Protein AF-0000000077400901 (afdb_homodimer)

Sequence (102 aa):
MRNIAEKQRRDKLNGFINELSALVPTVAQAPRKLDKTSILRLAASYLRFYQMRNIAEKQRRDKLNGFINELSALVPTVAQAPRKLDKTSILRLAASYLRFYQ

Secondary structure (DSSP, 8-state):
-HHHHHHHHHHHHHHHHHHHHHHSHHHHT-SSPPPHHHHHHHHHHHHHHH-/-HHHHHHHHHHHHHHHHHHHHHHSHHHHT-SSPPPHHHHHHHHHHHHHHH-

Organism: Artemia franciscana (NCBI:txid6661)

Nearest PDB structures (foldseek):
  4f3l-assembly1_B  TM=9.775E-01  e=1.053E-03  Mus musculus
  4zpk-assembly1_A  TM=9.621E-01  e=2.547E-03  Mus musculus
  8osk-assembly1_N  TM=9.503E-01  e=2.224E-03  Mus musculus
  5sy5-assembly4_A  TM=9.469E-01  e=9.916E-03  Mus musculus
  5sy5-assembly4_E  TM=9.310E-01  e=1.061E-02  Mus musculus

Radius of gyration: 13.97 Å; Cα contacts (8 Å, |Δi|>4): 74; chains: 2; bounding box: 39×42×33 Å

InterPro domains:
  IPR001067 Nuclear translocator [PR00785] (12-27)
  IPR001067 Nuclear translocator [PR00785] (32-51)
  IPR011598 Myc-type, basic helix-loop-helix (bHLH) domain [PF00010] (2-49)
  IPR011598 Myc-type, basic helix-loop-helix (bHLH) domain [PS50888] (1-50)
  IPR011598 Myc-type, basic helix-loop-helix (bHLH) domain [SM00353] (3-48)
  IPR036638 Helix-loop-helix DNA-binding domain superfamily [G3DSA:4.10.280.10] (1-51)
  IPR036638 Helix-loop-helix DNA-binding domain superfamily [SSF47459] (2-51)
  IPR050933 Circadian Clock Transcription Factors [PTHR23042] (2-50)

Structure (mmCIF, N/CA/C/O backbone):
data_AF-0000000077400901-model_v1
#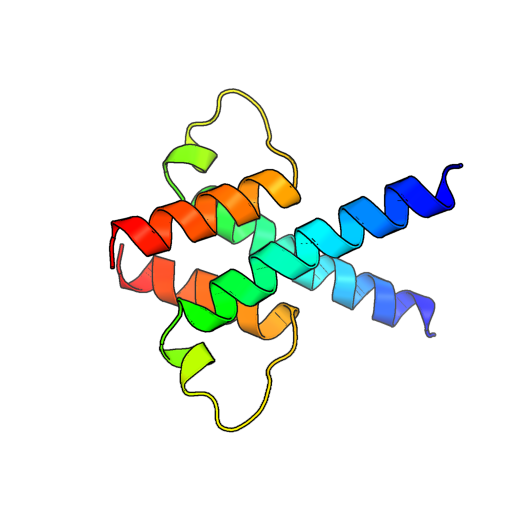
loop_
_entity.id
_entity.type
_entity.pdbx_description
1 polymer 'BHLH domain-containing protein'
#
loop_
_atom_site.group_PDB
_atom_site.id
_atom_site.type_symbol
_atom_site.label_atom_id
_atom_site.label_alt_id
_atom_site.label_comp_id
_atom_site.label_asym_id
_atom_site.label_entity_id
_atom_site.label_seq_id
_atom_site.pdbx_PDB_ins_code
_atom_site.Cartn_x
_atom_site.Cartn_y
_atom_site.Cartn_z
_atom_site.occupancy
_atom_site.B_iso_or_equiv
_atom_site.auth_seq_id
_atom_site.auth_comp_id
_atom_site.auth_asym_id
_atom_site.auth_atom_id
_atom_site.pdbx_PDB_model_num
ATOM 1 N N . MET A 1 1 ? -10.281 13.211 20.016 1 69.31 1 MET A N 1
ATOM 2 C CA . MET A 1 1 ? -10.805 11.898 19.641 1 69.31 1 MET A CA 1
ATOM 3 C C . MET A 1 1 ? -10.461 11.57 18.188 1 69.31 1 MET A C 1
ATOM 5 O O . MET A 1 1 ? -9.977 10.484 17.891 1 69.31 1 MET A O 1
ATOM 9 N N . ARG A 1 2 ? -10.391 12.445 17.266 1 89.25 2 ARG A N 1
ATOM 10 C CA . ARG A 1 2 ? -10.156 12.297 15.828 1 89.25 2 ARG A CA 1
ATOM 11 C C . ARG A 1 2 ? -8.688 12.008 15.539 1 89.25 2 ARG A C 1
ATOM 13 O O . ARG A 1 2 ? -8.367 11.195 14.672 1 89.25 2 ARG A O 1
ATOM 20 N N . ASN A 1 3 ? -7.98 12.375 16.516 1 93.94 3 ASN A N 1
ATOM 21 C CA . ASN A 1 3 ? -6.547 12.234 16.297 1 93.94 3 ASN A CA 1
ATOM 22 C C . ASN A 1 3 ? -6.078 10.805 16.531 1 93.94 3 ASN A C 1
ATOM 24 O O . ASN A 1 3 ? -5.254 10.281 15.781 1 93.94 3 ASN A O 1
ATOM 28 N N . ILE A 1 4 ? -6.723 10.22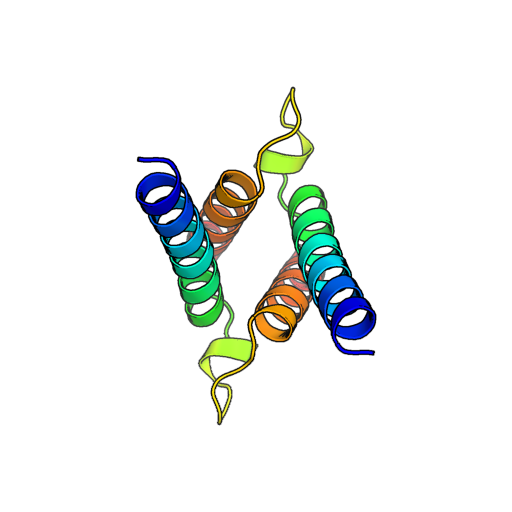7 17.484 1 94.88 4 ILE A N 1
ATOM 29 C CA . ILE A 1 4 ? -6.344 8.867 17.844 1 94.88 4 ILE A CA 1
ATOM 30 C C . ILE A 1 4 ? -6.816 7.902 16.75 1 94.88 4 ILE A C 1
ATOM 32 O O . ILE A 1 4 ? -6.086 6.984 16.375 1 94.88 4 ILE A O 1
ATOM 36 N N . ALA A 1 5 ? -7.98 8.062 16.328 1 95.38 5 ALA A N 1
ATOM 37 C CA . ALA A 1 5 ? -8.523 7.211 15.281 1 95.38 5 ALA A CA 1
ATOM 38 C C . ALA A 1 5 ? -7.688 7.305 14.008 1 95.38 5 ALA A C 1
ATOM 40 O O . ALA A 1 5 ? -7.441 6.297 13.344 1 95.38 5 ALA A O 1
ATOM 41 N N . GLU A 1 6 ? -7.234 8.438 13.672 1 95.38 6 GLU A N 1
ATOM 42 C CA . GLU A 1 6 ? -6.418 8.656 12.484 1 95.38 6 GLU A CA 1
ATOM 43 C C . GLU A 1 6 ? -5.055 7.984 12.617 1 95.38 6 GLU A C 1
ATOM 45 O O . GLU A 1 6 ? -4.543 7.41 11.656 1 95.38 6 GLU A O 1
ATOM 50 N N . LYS A 1 7 ? -4.602 8.141 13.836 1 97.06 7 LYS A N 1
ATOM 51 C CA . LYS A 1 7 ? -3.328 7.473 14.086 1 97.06 7 LYS A CA 1
ATOM 52 C C . LYS A 1 7 ? -3.459 5.965 13.914 1 97.06 7 LYS A C 1
ATOM 54 O O . LYS A 1 7 ? -2.59 5.324 13.32 1 97.06 7 LYS A O 1
ATOM 59 N N . GLN A 1 8 ? -4.5 5.422 14.406 1 96.5 8 GLN A N 1
ATOM 60 C CA . GLN A 1 8 ? -4.719 3.984 14.305 1 96.5 8 GLN A CA 1
ATOM 61 C C . GLN A 1 8 ? -4.863 3.555 12.852 1 96.5 8 GLN A C 1
ATOM 63 O O . GLN A 1 8 ? -4.348 2.506 12.453 1 96.5 8 GLN A O 1
ATOM 68 N N . ARG A 1 9 ? -5.527 4.281 12.109 1 96.06 9 ARG A N 1
ATOM 69 C CA . ARG A 1 9 ? -5.676 3.984 10.688 1 96.06 9 ARG A CA 1
ATOM 70 C C . ARG A 1 9 ? -4.324 3.992 9.977 1 96.06 9 ARG A C 1
ATOM 72 O O . ARG A 1 9 ? -4.02 3.09 9.195 1 96.06 9 ARG A O 1
ATOM 79 N N . ARG A 1 10 ? -3.559 5.016 10.328 1 96.81 10 ARG A N 1
ATOM 80 C CA . ARG A 1 10 ? -2.236 5.125 9.727 1 96.81 10 ARG A CA 1
ATOM 81 C C . ARG A 1 10 ? -1.354 3.945 10.117 1 96.81 10 ARG A C 1
ATOM 83 O O . ARG A 1 10 ? -0.604 3.424 9.289 1 96.81 10 ARG A O 1
ATOM 90 N N . ASP A 1 11 ? -1.48 3.588 11.336 1 97.94 11 ASP A N 1
ATOM 91 C CA . ASP A 1 11 ? -0.693 2.463 11.828 1 97.94 11 ASP A CA 1
ATOM 92 C C . ASP A 1 11 ? -1.091 1.163 11.133 1 97.94 11 ASP A C 1
ATOM 94 O O . ASP A 1 11 ? -0.236 0.326 10.836 1 97.94 11 ASP A O 1
ATOM 98 N N . LYS A 1 12 ? -2.34 0.992 10.922 1 97.69 12 LYS A N 1
ATOM 99 C CA . LYS A 1 12 ? -2.803 -0.201 10.219 1 97.69 12 LYS A CA 1
ATOM 100 C C . LYS A 1 12 ? -2.293 -0.224 8.781 1 97.69 12 LYS A C 1
ATOM 102 O O . LYS A 1 12 ? -1.818 -1.256 8.305 1 97.69 12 LYS A O 1
ATOM 107 N N . LEU A 1 13 ? -2.363 0.849 8.141 1 98.19 13 LEU A N 1
ATOM 108 C CA . LEU A 1 13 ? -1.854 0.967 6.777 1 98.19 13 LEU A CA 1
ATOM 109 C C . LEU A 1 13 ? -0.372 0.609 6.719 1 98.19 13 LEU A C 1
ATOM 111 O O . LEU A 1 13 ? 0.042 -0.204 5.891 1 98.19 13 LEU A O 1
ATOM 115 N N . ASN A 1 14 ? 0.286 1.129 7.668 1 98.25 14 ASN A N 1
ATOM 116 C CA . ASN A 1 14 ? 1.725 0.89 7.727 1 98.25 14 ASN A CA 1
ATOM 117 C C . ASN A 1 14 ? 2.039 -0.571 8.039 1 98.25 14 ASN A C 1
ATOM 119 O O . ASN A 1 14 ? 3.029 -1.114 7.547 1 98.25 14 ASN A O 1
ATOM 123 N N . GLY A 1 15 ? 1.244 -1.108 8.859 1 98.5 15 GLY A N 1
ATOM 124 C CA . GLY A 1 15 ? 1.412 -2.516 9.188 1 98.5 15 GLY A CA 1
ATOM 125 C C . GLY A 1 15 ? 1.351 -3.418 7.969 1 98.5 15 GLY A C 1
ATOM 126 O O . GLY A 1 15 ? 2.199 -4.297 7.797 1 98.5 15 GLY A O 1
ATOM 127 N N . PHE A 1 16 ? 0.422 -3.143 7.129 1 98.5 16 PHE A N 1
ATOM 128 C CA . PHE A 1 16 ? 0.252 -3.996 5.957 1 98.5 16 PHE A CA 1
ATOM 129 C C . PHE A 1 16 ? 1.324 -3.703 4.914 1 98.5 16 PHE A C 1
ATOM 131 O O . PHE A 1 16 ? 1.774 -4.609 4.211 1 98.5 16 PHE A O 1
ATOM 138 N N . ILE A 1 17 ? 1.81 -2.49 4.855 1 98.5 17 ILE A N 1
ATOM 139 C CA . ILE A 1 17 ? 2.91 -2.172 3.955 1 98.5 17 ILE A CA 1
ATOM 140 C C . ILE A 1 17 ? 4.18 -2.891 4.414 1 98.5 17 ILE A C 1
ATOM 142 O O . ILE A 1 17 ? 4.922 -3.432 3.594 1 98.5 17 ILE A O 1
ATOM 146 N N . ASN A 1 18 ? 4.348 -2.912 5.719 1 98.0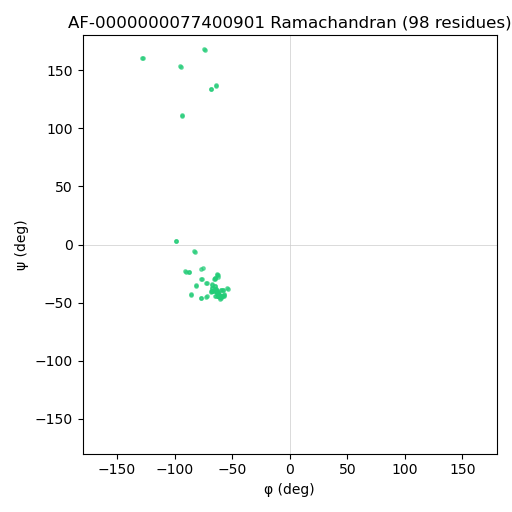6 18 ASN A N 1
ATOM 147 C CA . ASN A 1 18 ? 5.488 -3.641 6.266 1 98.06 18 ASN A CA 1
ATOM 148 C C . ASN A 1 18 ? 5.387 -5.137 5.98 1 98.06 18 ASN A C 1
ATOM 150 O O . ASN A 1 18 ? 6.395 -5.793 5.707 1 98.06 18 ASN A O 1
ATOM 154 N N . GLU A 1 19 ? 4.211 -5.598 6.07 1 97.94 19 GLU A N 1
ATOM 155 C CA . GLU A 1 19 ? 4.012 -7.008 5.75 1 97.94 19 GLU A CA 1
ATOM 156 C C . GLU A 1 19 ? 4.367 -7.297 4.293 1 97.94 19 GLU A C 1
ATOM 158 O O . GLU A 1 19 ? 5.031 -8.289 3.996 1 97.94 19 GLU A O 1
ATOM 163 N N . LEU A 1 20 ? 3.93 -6.453 3.432 1 97.88 20 LEU A N 1
ATOM 164 C CA . LEU A 1 20 ? 4.254 -6.602 2.016 1 97.88 20 LEU A CA 1
ATOM 165 C C . LEU A 1 20 ? 5.762 -6.609 1.801 1 97.88 20 LEU A C 1
ATOM 167 O O . LEU A 1 20 ? 6.273 -7.367 0.973 1 97.88 20 LEU A O 1
ATOM 171 N N . SER A 1 21 ? 6.438 -5.754 2.559 1 98.12 21 SER A N 1
ATOM 172 C CA . SER A 1 21 ? 7.887 -5.652 2.414 1 98.12 21 SER A CA 1
ATOM 173 C C . SER A 1 21 ? 8.57 -6.965 2.781 1 98.12 21 SER A C 1
ATOM 175 O O . SER A 1 21 ? 9.648 -7.273 2.26 1 98.12 21 SER A O 1
ATOM 177 N N . ALA A 1 22 ? 7.961 -7.75 3.598 1 97.38 22 ALA A N 1
ATOM 178 C CA . ALA A 1 22 ? 8.531 -9.023 4.031 1 97.38 22 ALA A CA 1
ATOM 179 C C . ALA A 1 22 ? 8.172 -10.141 3.061 1 97.38 22 ALA A C 1
ATOM 181 O O . ALA A 1 22 ? 8.906 -11.125 2.943 1 97.38 22 ALA A O 1
ATOM 182 N N . LEU A 1 23 ? 7.109 -9.945 2.357 1 96.69 23 LEU A N 1
ATOM 183 C CA . LEU A 1 23 ? 6.578 -11.016 1.514 1 96.69 23 LEU A CA 1
ATOM 184 C C . LEU A 1 23 ? 7.164 -10.938 0.107 1 96.69 23 LEU A C 1
ATOM 186 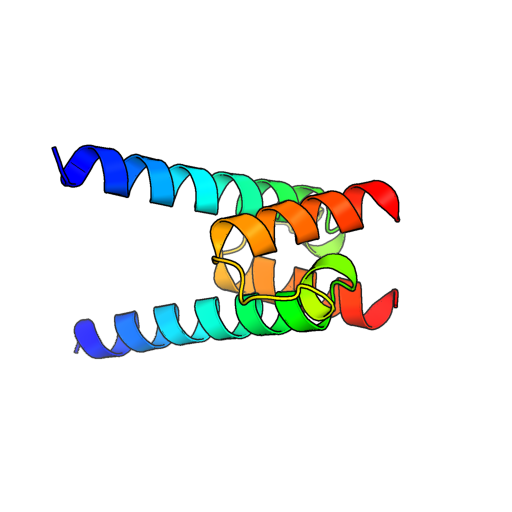O O . LEU A 1 23 ? 7.184 -11.938 -0.618 1 96.69 23 LEU A O 1
ATOM 190 N N . VAL A 1 24 ? 7.617 -9.758 -0.253 1 96.5 24 VAL A N 1
ATOM 191 C CA . VAL A 1 24 ? 8.164 -9.547 -1.591 1 96.5 24 VAL A CA 1
ATOM 192 C C . VAL A 1 24 ? 9.68 -9.734 -1.567 1 96.5 24 VAL A C 1
ATOM 194 O O . VAL A 1 24 ? 10.406 -8.906 -1.024 1 96.5 24 VAL A O 1
ATOM 197 N N . PRO A 1 25 ? 10.172 -10.758 -2.172 1 95 25 PRO A N 1
ATOM 198 C CA . PRO A 1 25 ? 11.586 -11.109 -2.08 1 95 25 PRO A CA 1
ATOM 199 C C . PRO A 1 25 ? 12.508 -9.961 -2.482 1 95 25 PRO A C 1
ATOM 201 O O . PRO A 1 25 ? 13.555 -9.75 -1.854 1 95 25 PRO A O 1
ATOM 204 N N . THR A 1 26 ? 12.148 -9.195 -3.467 1 95.12 26 THR A N 1
ATOM 205 C CA . THR A 1 26 ? 12.969 -8.094 -3.943 1 95.12 26 THR A CA 1
ATOM 206 C C . THR A 1 26 ? 13.094 -7.012 -2.871 1 95.12 26 THR A C 1
ATOM 208 O O . THR A 1 26 ? 14.125 -6.344 -2.771 1 95.12 26 THR A O 1
ATOM 211 N N . VAL A 1 27 ? 12.07 -6.965 -2.115 1 97.31 27 VAL A N 1
ATOM 212 C CA . VAL A 1 27 ? 12.07 -5.965 -1.052 1 97.31 27 VAL A CA 1
ATOM 213 C C . VAL A 1 27 ? 12.773 -6.527 0.184 1 97.31 27 VAL A C 1
ATOM 215 O O . VAL A 1 27 ? 13.594 -5.844 0.805 1 97.31 27 VAL A O 1
ATOM 218 N N . ALA A 1 28 ? 12.508 -7.742 0.508 1 96.75 28 ALA A N 1
ATOM 219 C CA . ALA A 1 28 ? 13.055 -8.398 1.695 1 96.75 28 ALA A CA 1
ATOM 220 C C . ALA A 1 28 ? 14.578 -8.484 1.62 1 96.75 28 ALA A C 1
ATOM 222 O O . ALA A 1 28 ? 15.258 -8.445 2.648 1 96.75 28 ALA A O 1
ATOM 223 N N . GLN A 1 29 ? 15.016 -8.516 0.43 1 97.06 29 GLN A N 1
ATOM 224 C CA . GLN A 1 29 ? 16.453 -8.703 0.219 1 97.06 29 GLN A CA 1
ATOM 225 C C . GLN A 1 29 ? 17.141 -7.375 -0.044 1 97.06 29 GLN A C 1
ATOM 227 O O . GLN A 1 29 ? 18.359 -7.34 -0.297 1 97.06 29 GLN A O 1
ATOM 232 N N . ALA A 1 30 ? 16.375 -6.359 0.034 1 96.19 30 ALA A N 1
ATOM 233 C CA . ALA A 1 30 ? 16.969 -5.047 -0.22 1 96.19 30 ALA A CA 1
ATOM 234 C C . ALA A 1 30 ? 18.016 -4.703 0.835 1 96.19 30 ALA A C 1
ATOM 236 O O . ALA A 1 30 ? 17.812 -4.949 2.025 1 96.19 30 ALA A O 1
ATOM 237 N N . PRO A 1 31 ? 19.109 -4.176 0.397 1 96.25 31 PRO A N 1
ATOM 238 C CA . PRO A 1 31 ? 20.188 -3.842 1.334 1 96.25 31 PRO A CA 1
ATOM 239 C C . PRO A 1 31 ? 19.781 -2.748 2.322 1 96.25 31 PRO A C 1
ATOM 241 O O . PRO A 1 31 ? 20.297 -2.719 3.449 1 96.25 31 PRO A O 1
ATOM 244 N N . ARG A 1 32 ? 18.938 -1.934 1.912 1 97.19 32 ARG A N 1
ATOM 245 C CA . ARG A 1 32 ? 18.422 -0.865 2.762 1 97.19 32 ARG A CA 1
ATOM 246 C C . ARG A 1 32 ? 16.891 -0.873 2.783 1 97.19 32 ARG A C 1
ATOM 248 O O . ARG A 1 32 ? 16.266 -1.386 1.86 1 97.19 32 ARG A O 1
ATOM 255 N N . LYS A 1 33 ? 16.484 -0.193 3.861 1 96 33 LYS A N 1
ATOM 256 C CA . LYS A 1 33 ? 15.031 -0.089 3.963 1 96 33 LYS A CA 1
ATOM 257 C C . LYS A 1 33 ? 14.469 0.809 2.863 1 96 33 LYS A C 1
ATOM 259 O O . LYS A 1 33 ? 14.953 1.922 2.654 1 96 33 LYS A O 1
ATOM 264 N N . LEU A 1 34 ? 13.383 0.311 2.213 1 97.31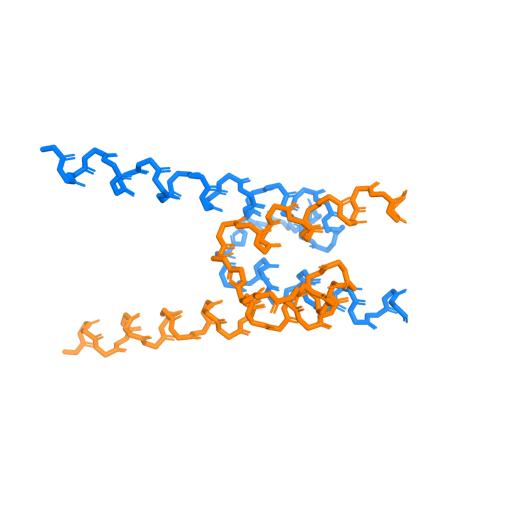 34 LEU A N 1
ATOM 265 C CA . LEU A 1 34 ? 12.758 1.069 1.139 1 97.31 34 LEU A CA 1
ATOM 266 C C . LEU A 1 34 ? 11.586 1.896 1.67 1 97.31 34 LEU A C 1
ATOM 268 O O . LEU A 1 34 ? 10.992 1.547 2.689 1 97.31 34 LEU A O 1
ATOM 272 N N . ASP A 1 35 ? 11.375 2.945 0.941 1 97.56 35 ASP A N 1
ATOM 273 C CA . ASP A 1 35 ? 10.219 3.748 1.323 1 9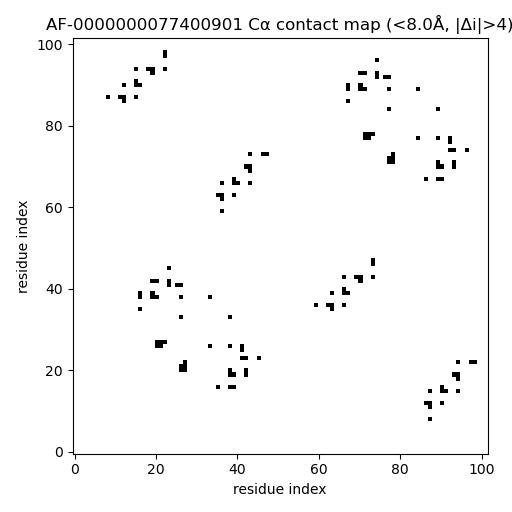7.56 35 ASP A CA 1
ATOM 274 C C . ASP A 1 35 ? 8.914 3.062 0.915 1 97.56 35 ASP A C 1
ATOM 276 O O . ASP A 1 35 ? 8.922 2.125 0.114 1 97.56 35 ASP A O 1
ATOM 280 N N . LYS A 1 36 ? 7.867 3.664 1.49 1 97.81 36 LYS A N 1
ATOM 281 C CA . LYS A 1 36 ? 6.555 3.049 1.312 1 97.81 36 LYS A CA 1
ATOM 282 C C . LYS A 1 36 ? 6.188 2.957 -0.167 1 97.81 36 LYS A C 1
ATOM 284 O O . LYS A 1 36 ? 5.648 1.942 -0.616 1 97.81 36 LYS A O 1
ATOM 289 N N . THR A 1 37 ? 6.434 4.016 -0.895 1 98.25 37 THR A N 1
ATOM 290 C CA . THR A 1 37 ? 6.086 4.043 -2.311 1 98.25 37 THR A CA 1
ATOM 291 C C . THR A 1 37 ? 6.844 2.963 -3.076 1 98.25 37 THR A C 1
ATOM 293 O O . THR A 1 37 ? 6.27 2.279 -3.928 1 98.25 37 THR A O 1
ATOM 296 N N . SER A 1 38 ? 8.086 2.762 -2.83 1 98.19 38 SER A N 1
ATOM 297 C CA . SER A 1 38 ? 8.906 1.755 -3.494 1 98.19 38 SER A CA 1
ATOM 298 C C . SER A 1 38 ? 8.422 0.345 -3.17 1 98.19 38 SER A C 1
ATOM 300 O O . SER A 1 38 ? 8.383 -0.521 -4.047 1 98.19 38 SER A O 1
ATOM 302 N N . ILE A 1 39 ? 8.039 0.11 -1.943 1 98.56 39 ILE A N 1
ATOM 303 C CA . ILE A 1 39 ? 7.52 -1.193 -1.54 1 98.56 39 ILE A CA 1
ATOM 304 C C . ILE A 1 39 ? 6.262 -1.52 -2.34 1 98.56 39 ILE A C 1
ATOM 306 O O . ILE A 1 39 ? 6.133 -2.615 -2.891 1 98.56 39 ILE A O 1
ATOM 310 N N . LEU A 1 40 ? 5.465 -0.53 -2.422 1 98.5 40 LEU A N 1
ATOM 311 C CA . LEU A 1 40 ? 4.203 -0.728 -3.131 1 98.5 40 LEU A CA 1
ATOM 312 C C . LEU A 1 40 ? 4.445 -0.935 -4.621 1 98.5 40 LEU A C 1
ATOM 314 O O . LEU A 1 40 ? 3.801 -1.777 -5.25 1 98.5 40 LEU A O 1
ATOM 318 N N . ARG A 1 41 ? 5.383 -0.16 -5.156 1 98.25 41 ARG A N 1
ATOM 319 C CA . ARG A 1 41 ? 5.75 -0.312 -6.562 1 98.25 41 ARG A CA 1
ATOM 320 C C . ARG A 1 41 ? 6.277 -1.716 -6.84 1 98.25 41 ARG A C 1
ATOM 322 O O . ARG A 1 41 ? 5.852 -2.363 -7.801 1 98.25 41 ARG A O 1
ATOM 329 N N . LEU A 1 42 ? 7.164 -2.188 -6.008 1 98 42 LEU A N 1
ATOM 330 C CA . LEU A 1 42 ? 7.789 -3.486 -6.227 1 98 42 LEU A CA 1
ATOM 331 C C . LEU A 1 42 ? 6.801 -4.617 -5.961 1 98 42 LEU A C 1
ATOM 333 O O . LEU A 1 42 ? 6.828 -5.645 -6.645 1 98 42 LEU A O 1
ATOM 337 N N . ALA A 1 43 ? 5.898 -4.383 -4.996 1 97.88 43 ALA A N 1
ATOM 338 C CA . ALA A 1 43 ? 4.844 -5.367 -4.754 1 97.88 43 ALA A CA 1
ATOM 339 C C . ALA A 1 43 ? 3.947 -5.52 -5.98 1 97.88 43 ALA A C 1
ATOM 341 O O . ALA A 1 43 ? 3.629 -6.641 -6.387 1 97.88 43 ALA A O 1
ATOM 342 N N . ALA A 1 44 ? 3.576 -4.391 -6.559 1 97.69 44 ALA A N 1
ATOM 343 C CA . ALA A 1 44 ? 2.754 -4.418 -7.766 1 97.69 44 ALA A CA 1
ATOM 344 C C . ALA A 1 44 ? 3.49 -5.102 -8.914 1 97.69 44 ALA A C 1
ATOM 346 O O . ALA A 1 44 ? 2.908 -5.918 -9.633 1 97.69 44 ALA A O 1
ATOM 347 N N . SER A 1 45 ? 4.754 -4.781 -9.039 1 96.81 45 SER A N 1
ATOM 348 C CA . SER A 1 45 ? 5.566 -5.398 -10.086 1 96.81 45 SER A CA 1
ATOM 349 C C . SER A 1 45 ? 5.668 -6.906 -9.891 1 96.81 45 SER A C 1
ATOM 351 O O . SER A 1 45 ? 5.574 -7.672 -10.852 1 96.81 45 SER A O 1
ATOM 353 N N . TYR A 1 46 ? 5.848 -7.344 -8.703 1 95.44 46 TYR A N 1
ATOM 354 C CA . TYR A 1 46 ? 5.934 -8.758 -8.359 1 95.44 46 TYR A CA 1
ATOM 355 C C . TYR A 1 46 ? 4.652 -9.492 -8.742 1 95.44 46 TYR A C 1
ATOM 357 O O . TYR A 1 46 ? 4.703 -10.562 -9.359 1 95.44 46 TYR A O 1
ATOM 365 N N . LEU A 1 47 ? 3.559 -8.891 -8.414 1 94.06 47 LEU A N 1
ATOM 366 C CA . LEU A 1 47 ? 2.264 -9.5 -8.688 1 94.06 47 LEU A CA 1
ATOM 367 C C . LEU A 1 47 ? 1.996 -9.578 -10.188 1 94.06 47 LEU A C 1
ATOM 369 O O . LEU A 1 47 ? 1.371 -10.523 -10.664 1 94.06 47 LEU A O 1
ATOM 373 N N . ARG A 1 48 ? 2.508 -8.516 -10.938 1 92.62 48 ARG A N 1
ATOM 374 C CA . ARG A 1 48 ? 2.35 -8.523 -12.383 1 92.62 48 ARG A CA 1
ATOM 375 C C . ARG A 1 48 ? 3.121 -9.68 -13.016 1 92.62 48 ARG A C 1
ATOM 377 O O . ARG A 1 48 ? 2.66 -10.289 -13.984 1 92.62 48 ARG A O 1
ATOM 384 N N . PHE A 1 49 ? 4.23 -9.93 -12.406 1 89.31 49 PHE A N 1
ATOM 385 C CA . PHE A 1 49 ? 5.113 -10.945 -12.969 1 89.31 49 PHE A CA 1
ATOM 386 C C . PHE A 1 49 ? 4.602 -12.344 -12.656 1 89.31 49 PHE A C 1
ATOM 388 O O . PHE A 1 49 ? 4.676 -13.25 -13.492 1 89.31 49 PHE A O 1
ATOM 395 N N . TYR A 1 50 ? 4.238 -12.562 -11.469 1 81 50 TYR A N 1
ATOM 396 C CA . TYR A 1 50 ? 3.828 -13.898 -11.047 1 81 50 TYR A CA 1
ATOM 397 C C . TYR A 1 50 ? 2.375 -14.164 -11.422 1 81 50 TYR A C 1
ATOM 399 O O . TYR A 1 50 ? 1.917 -15.312 -11.383 1 81 50 TYR A O 1
ATOM 407 N N . GLN A 1 51 ? 1.666 -13.281 -11.898 1 71.19 51 GLN A N 1
ATOM 408 C CA . GLN A 1 51 ? 0.361 -13.609 -12.461 1 71.19 51 GLN A CA 1
ATOM 409 C C . GLN A 1 51 ? 0.494 -14.156 -13.883 1 71.19 51 GLN A C 1
ATOM 411 O O . GLN A 1 51 ? 1.474 -13.875 -14.57 1 71.19 51 GLN A O 1
ATOM 416 N N . MET B 1 1 ? 5.566 25.328 -1.486 1 69.31 1 MET B N 1
ATOM 417 C CA . MET B 1 1 ? 6.391 24.344 -2.176 1 69.31 1 MET B CA 1
ATOM 418 C C . MET B 1 1 ? 6.266 22.969 -1.519 1 69.31 1 MET B C 1
ATOM 420 O O . MET B 1 1 ? 6.043 21.969 -2.199 1 69.31 1 MET B O 1
ATOM 424 N N . ARG B 1 2 ? 6.078 22.797 -0.259 1 89.44 2 ARG B N 1
ATOM 425 C CA . ARG B 1 2 ? 6.016 21.562 0.527 1 89.44 2 ARG B CA 1
ATOM 426 C C . ARG B 1 2 ? 4.676 20.859 0.344 1 89.44 2 ARG B C 1
ATOM 428 O O . ARG B 1 2 ? 4.617 19.641 0.25 1 89.44 2 ARG B O 1
ATOM 435 N N . ASN B 1 3 ? 3.83 21.688 -0.072 1 94 3 ASN B N 1
ATOM 436 C CA . ASN B 1 3 ? 2.484 21.141 -0.175 1 94 3 ASN B CA 1
ATOM 437 C C . ASN B 1 3 ? 2.299 20.344 -1.467 1 94 3 ASN B C 1
ATOM 439 O O . ASN B 1 3 ? 1.673 19.297 -1.465 1 94 3 ASN B O 1
ATOM 443 N N . ILE B 1 4 ? 2.943 20.859 -2.455 1 94.94 4 ILE B N 1
ATOM 444 C CA . ILE B 1 4 ? 2.828 20.203 -3.758 1 94.94 4 ILE B CA 1
ATOM 445 C C . ILE B 1 4 ? 3.59 18.891 -3.748 1 94.94 4 ILE B C 1
ATOM 447 O O . ILE B 1 4 ? 3.105 17.875 -4.27 1 94.94 4 ILE B O 1
ATOM 451 N N . ALA B 1 5 ? 4.727 18.906 -3.232 1 95.44 5 ALA B N 1
ATOM 452 C CA . ALA B 1 5 ? 5.539 17.703 -3.146 1 95.44 5 ALA B CA 1
ATOM 453 C C . ALA B 1 5 ? 4.824 16.609 -2.342 1 95.44 5 ALA B C 1
ATOM 455 O O . ALA B 1 5 ? 4.863 15.438 -2.705 1 95.44 5 ALA B O 1
ATOM 456 N N . GLU B 1 6 ? 4.172 16.969 -1.309 1 95.5 6 GLU B N 1
ATOM 457 C CA . GLU B 1 6 ? 3.445 16.031 -0.46 1 95.5 6 GLU B CA 1
ATOM 458 C C . GLU B 1 6 ? 2.244 15.438 -1.193 1 95.5 6 GLU B C 1
ATOM 460 O O . GLU B 1 6 ? 1.956 14.242 -1.062 1 95.5 6 GLU B O 1
ATOM 465 N N . LYS B 1 7 ? 1.649 16.359 -1.9 1 97.06 7 LYS B N 1
ATOM 466 C CA . LYS B 1 7 ? 0.527 15.875 -2.699 1 97.06 7 LYS B CA 1
ATOM 467 C C . LYS B 1 7 ? 0.987 14.836 -3.721 1 97.06 7 LYS B C 1
ATOM 469 O O . LYS B 1 7 ? 0.333 13.812 -3.908 1 97.06 7 LYS B O 1
ATOM 474 N N . GLN B 1 8 ? 2.076 15.102 -4.348 1 96.56 8 GLN B N 1
ATOM 475 C CA . GLN B 1 8 ? 2.6 14.188 -5.355 1 96.56 8 GLN B CA 1
ATOM 476 C C . GLN B 1 8 ? 2.971 12.844 -4.734 1 96.56 8 GLN B C 1
ATOM 478 O O . GLN B 1 8 ? 2.727 11.789 -5.328 1 96.56 8 GLN B O 1
ATOM 483 N N . ARG B 1 9 ? 3.535 12.859 -3.639 1 96.25 9 ARG B N 1
ATOM 484 C CA . ARG B 1 9 ? 3.879 11.625 -2.938 1 96.25 9 ARG B CA 1
ATOM 485 C C . ARG B 1 9 ? 2.629 10.812 -2.615 1 96.25 9 ARG B C 1
ATOM 487 O O . ARG B 1 9 ? 2.598 9.602 -2.832 1 96.25 9 ARG B O 1
ATOM 494 N N . ARG B 1 10 ? 1.647 11.562 -2.127 1 96.75 10 ARG B N 1
ATOM 495 C CA . ARG B 1 10 ? 0.396 10.898 -1.785 1 96.75 10 ARG B CA 1
ATOM 496 C C . ARG B 1 10 ? -0.255 10.289 -3.021 1 96.75 10 ARG B C 1
ATOM 498 O O . ARG B 1 10 ? -0.799 9.18 -2.961 1 96.75 10 ARG B O 1
ATOM 505 N N . ASP B 1 11 ? -0.187 11.008 -4.07 1 98 11 ASP B N 1
ATOM 506 C CA . ASP B 1 11 ? -0.77 10.531 -5.32 1 98 11 ASP B CA 1
ATOM 507 C C . ASP B 1 11 ? -0.045 9.289 -5.824 1 98 11 ASP B C 1
ATOM 509 O O . ASP B 1 11 ? -0.673 8.367 -6.352 1 98 11 ASP B O 1
ATOM 513 N N . LYS B 1 12 ? 1.225 9.273 -5.684 1 97.75 12 LYS B N 1
ATOM 514 C CA . LYS B 1 12 ? 1.993 8.102 -6.094 1 97.75 12 LYS B CA 1
ATOM 515 C C . LYS B 1 12 ? 1.646 6.883 -5.238 1 97.75 12 LYS B C 1
ATOM 517 O O . LYS B 1 12 ? 1.444 5.785 -5.762 1 97.75 12 LYS B O 1
ATOM 522 N N . LEU B 1 13 ? 1.565 7.078 -3.998 1 98.19 13 LEU B N 1
ATOM 523 C CA . LEU B 1 13 ? 1.179 6.008 -3.086 1 98.19 13 LEU B CA 1
ATOM 524 C C . LEU B 1 13 ? -0.183 5.434 -3.465 1 98.19 13 LEU B C 1
ATOM 526 O O . LEU B 1 13 ? -0.336 4.219 -3.592 1 98.19 13 LEU B O 1
ATOM 530 N N . ASN B 1 14 ? -1.022 6.34 -3.74 1 98.25 14 ASN B N 1
ATOM 531 C CA . ASN B 1 14 ? -2.379 5.941 -4.098 1 98.25 14 ASN B CA 1
ATOM 532 C C . ASN B 1 14 ? -2.414 5.211 -5.441 1 98.25 14 ASN B C 1
ATOM 534 O O . ASN B 1 14 ? -3.217 4.301 -5.637 1 98.25 14 ASN B O 1
ATOM 538 N N . GLY B 1 15 ? -1.609 5.672 -6.309 1 98.5 15 GLY B N 1
ATOM 539 C CA . GLY B 1 15 ? -1.513 5.016 -7.602 1 98.5 15 GLY B CA 1
ATOM 540 C C . GLY B 1 15 ? -1.147 3.547 -7.504 1 98.5 15 GLY B C 1
ATOM 541 O O . GLY B 1 15 ? -1.773 2.701 -8.141 1 98.5 15 GLY B O 1
ATOM 542 N N . PHE B 1 16 ? -0.224 3.27 -6.664 1 98.5 16 PHE B N 1
ATOM 543 C CA . PHE B 1 16 ? 0.235 1.891 -6.547 1 98.5 16 PHE B CA 1
ATOM 544 C C . PHE B 1 16 ? -0.766 1.053 -5.758 1 98.5 16 PHE B C 1
ATOM 546 O O . PHE B 1 16 ? -0.947 -0.134 -6.039 1 98.5 16 PHE B O 1
ATOM 553 N N . ILE B 1 17 ? -1.488 1.656 -4.844 1 98.5 17 ILE B N 1
ATOM 554 C CA . ILE B 1 17 ? -2.537 0.935 -4.129 1 98.5 17 ILE B CA 1
ATOM 555 C C . ILE B 1 17 ? -3.668 0.582 -5.094 1 98.5 17 ILE B C 1
ATOM 557 O O . ILE B 1 17 ? -4.203 -0.529 -5.055 1 98.5 17 ILE B O 1
ATOM 561 N N . ASN B 1 18 ? -3.955 1.522 -5.961 1 98 18 ASN B N 1
ATOM 562 C CA . ASN B 1 18 ? -4.969 1.254 -6.977 1 98 18 ASN B CA 1
ATOM 563 C C . AS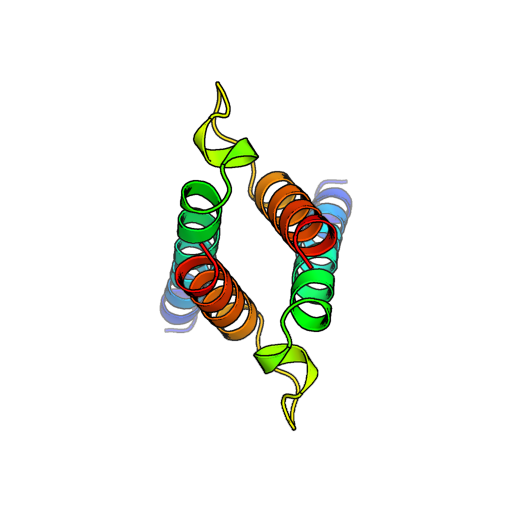N B 1 18 ? -4.531 0.138 -7.922 1 98 18 ASN B C 1
ATOM 565 O O . ASN B 1 18 ? -5.352 -0.68 -8.344 1 98 18 ASN B O 1
ATOM 569 N N . GLU B 1 19 ? -3.305 0.167 -8.219 1 97.94 19 GLU B N 1
ATOM 570 C CA . GLU B 1 19 ? -2.789 -0.902 -9.062 1 97.94 19 GLU B CA 1
ATOM 571 C C . GLU B 1 19 ? -2.926 -2.262 -8.383 1 97.94 19 GLU B C 1
ATOM 573 O O . GLU B 1 19 ? -3.34 -3.236 -9.016 1 97.94 19 GLU B O 1
ATOM 578 N N . LEU B 1 20 ? -2.598 -2.305 -7.156 1 97.81 20 LEU B N 1
ATOM 579 C CA . LEU B 1 20 ? -2.74 -3.541 -6.395 1 97.81 20 LEU B CA 1
ATOM 580 C C . LEU B 1 20 ? -4.184 -4.023 -6.406 1 97.81 20 LEU B C 1
ATOM 582 O O . LEU B 1 20 ? -4.441 -5.227 -6.504 1 97.81 20 LEU B O 1
ATOM 586 N N . SER B 1 21 ? -5.09 -3.066 -6.309 1 98.12 21 SER B N 1
ATOM 587 C CA . SER B 1 21 ? -6.504 -3.416 -6.281 1 98.12 21 SER B CA 1
ATOM 588 C C . SER B 1 21 ? -6.938 -4.086 -7.578 1 98.12 21 SER B C 1
ATOM 590 O O . SER B 1 21 ? -7.863 -4.898 -7.586 1 98.12 21 SER B O 1
ATOM 592 N N . ALA B 1 22 ? -6.266 -3.818 -8.648 1 97.38 22 ALA B N 1
ATOM 593 C CA . ALA B 1 22 ? -6.602 -4.387 -9.945 1 97.38 22 ALA B CA 1
ATOM 594 C C . ALA B 1 22 ? -5.926 -5.742 -10.148 1 97.38 22 ALA B C 1
ATOM 596 O O . ALA B 1 22 ? -6.422 -6.586 -10.891 1 97.38 22 ALA B O 1
ATOM 597 N N . LEU B 1 23 ? -4.859 -5.934 -9.445 1 96.62 23 LEU B N 1
ATOM 598 C CA . LEU B 1 23 ? -4.039 -7.121 -9.664 1 96.62 23 LEU B CA 1
ATOM 599 C C . LEU B 1 23 ? -4.492 -8.266 -8.766 1 96.62 23 LEU B C 1
ATOM 601 O O . LEU B 1 23 ? -4.234 -9.438 -9.062 1 96.62 23 LEU B O 1
ATOM 605 N N . VAL B 1 24 ? -5.133 -7.91 -7.676 1 96.5 24 VAL B N 1
ATOM 606 C CA . VAL B 1 24 ? -5.574 -8.914 -6.715 1 96.5 24 VAL B CA 1
ATOM 607 C C . VAL B 1 24 ? -7.012 -9.328 -7.02 1 96.5 24 VAL B C 1
ATOM 609 O O . VAL B 1 24 ? -7.945 -8.555 -6.797 1 96.5 24 VAL B O 1
ATOM 612 N N . PRO B 1 25 ? -7.207 -10.508 -7.465 1 94.94 25 PRO B N 1
ATOM 613 C CA . PRO B 1 25 ? -8.523 -10.953 -7.926 1 94.94 25 PRO B CA 1
ATOM 614 C C . PRO B 1 25 ? -9.617 -10.742 -6.879 1 94.94 25 PRO B C 1
ATOM 616 O O . PRO B 1 25 ? -10.734 -10.352 -7.219 1 94.94 25 PRO B O 1
ATOM 619 N N . THR B 1 26 ? -9.336 -10.953 -5.629 1 95.12 26 THR B N 1
ATOM 620 C CA . THR B 1 26 ? -10.312 -10.812 -4.559 1 95.12 26 THR B CA 1
ATOM 621 C C . THR B 1 26 ? -10.758 -9.359 -4.43 1 95.12 26 THR B C 1
ATOM 623 O O . THR B 1 26 ? -11.914 -9.086 -4.078 1 95.12 26 THR B O 1
ATOM 626 N N . VAL B 1 27 ? -9.844 -8.555 -4.773 1 97.25 27 VAL B N 1
ATOM 627 C CA . VAL B 1 27 ? -10.156 -7.133 -4.691 1 97.25 27 VAL B CA 1
ATOM 628 C C . VAL B 1 27 ? -10.852 -6.684 -5.973 1 97.25 27 VAL B C 1
ATOM 630 O O . VAL B 1 27 ? -11.852 -5.965 -5.926 1 97.25 27 VAL B O 1
ATOM 633 N N . ALA B 1 28 ? -10.375 -7.117 -7.094 1 96.69 28 ALA B N 1
ATOM 634 C CA . ALA B 1 28 ? -10.898 -6.727 -8.398 1 96.69 28 ALA B CA 1
ATOM 635 C C . ALA B 1 28 ? -12.352 -7.164 -8.562 1 96.69 28 ALA B C 1
ATOM 637 O O . ALA B 1 28 ? -13.125 -6.504 -9.258 1 96.69 28 ALA B O 1
ATOM 638 N N . GLN B 1 29 ? -12.641 -8.172 -7.859 1 97.06 29 GLN B N 1
ATOM 639 C CA . GLN B 1 29 ? -13.969 -8.75 -8 1 97.06 29 GLN B CA 1
ATOM 640 C C . GLN B 1 29 ? -14.898 -8.281 -6.887 1 97.06 29 GLN B C 1
ATOM 642 O O . GLN B 1 29 ? -16.047 -8.711 -6.809 1 97.06 29 GLN B O 1
ATOM 647 N N . ALA B 1 30 ? -14.367 -7.43 -6.086 1 96.31 30 ALA B N 1
ATOM 648 C CA . ALA B 1 30 ? -15.188 -6.941 -4.98 1 96.31 30 ALA B CA 1
ATOM 649 C C . ALA B 1 30 ? -16.391 -6.152 -5.492 1 96.31 30 ALA B C 1
ATOM 651 O O . ALA B 1 30 ? -16.266 -5.359 -6.426 1 96.31 30 ALA B O 1
ATOM 652 N N . PRO B 1 31 ? -17.531 -6.379 -4.914 1 96.31 31 PRO B N 1
ATOM 653 C CA . PRO B 1 31 ? -18.75 -5.699 -5.363 1 96.31 31 PRO B CA 1
ATOM 654 C C . PRO B 1 31 ? -18.688 -4.188 -5.137 1 96.31 31 PRO B C 1
ATOM 656 O O . PRO B 1 31 ? -19.312 -3.428 -5.879 1 96.31 31 PRO B O 1
ATOM 659 N N . ARG B 1 32 ? -17.984 -3.828 -4.172 1 97.12 32 ARG B N 1
ATOM 660 C CA . ARG B 1 32 ? -17.797 -2.414 -3.865 1 97.12 32 ARG B CA 1
ATOM 661 C C . ARG B 1 32 ? -16.312 -2.08 -3.738 1 97.12 32 ARG B C 1
ATOM 663 O O . ARG B 1 32 ? -15.492 -2.963 -3.479 1 97.12 32 ARG B O 1
ATOM 670 N N . LYS B 1 33 ? -16.156 -0.771 -3.881 1 95.94 33 LYS B N 1
ATOM 671 C CA . LYS B 1 33 ? -14.766 -0.325 -3.729 1 95.94 33 LYS B CA 1
ATOM 672 C C . LYS B 1 33 ? -14.297 -0.493 -2.289 1 95.94 33 LYS B C 1
ATOM 674 O O . LYS B 1 33 ? -14.977 -0.076 -1.351 1 95.94 33 LYS B O 1
ATOM 679 N N . LEU B 1 34 ? -13.078 -1.054 -2.137 1 97.31 34 LEU B N 1
ATOM 680 C CA . LEU B 1 34 ? -12.508 -1.278 -0.811 1 97.31 34 LEU B CA 1
ATOM 681 C C . LEU B 1 34 ? -11.602 -0.125 -0.406 1 97.31 34 LEU B C 1
ATOM 683 O O . LEU B 1 34 ? -11.039 0.56 -1.265 1 97.31 34 LEU B O 1
ATOM 687 N N . ASP B 1 35 ? -11.547 0.012 0.883 1 97.44 35 ASP B N 1
ATOM 688 C CA . ASP B 1 35 ? -10.625 1.035 1.367 1 97.44 35 ASP B CA 1
ATOM 689 C C . ASP B 1 35 ? -9.172 0.577 1.229 1 97.44 35 ASP B C 1
ATOM 691 O O . ASP B 1 35 ? -8.906 -0.61 1.026 1 97.44 35 ASP B O 1
ATOM 695 N N . LYS B 1 36 ? -8.344 1.602 1.41 1 97.81 36 LYS B N 1
ATOM 696 C CA . LYS B 1 36 ? -6.918 1.365 1.18 1 97.81 36 LYS B CA 1
ATOM 697 C C . LYS B 1 36 ? -6.391 0.26 2.09 1 97.81 36 LYS B C 1
ATOM 699 O O . LYS B 1 36 ? -5.613 -0.591 1.653 1 97.81 36 LYS B O 1
ATOM 704 N N . THR B 1 37 ? -6.773 0.304 3.342 1 98.25 37 THR B N 1
ATOM 705 C CA . THR B 1 37 ? -6.301 -0.685 4.305 1 98.25 37 THR B CA 1
ATOM 706 C C . THR B 1 37 ? -6.742 -2.088 3.896 1 98.25 37 THR B C 1
ATOM 708 O O . THR B 1 37 ? -5.961 -3.039 3.98 1 98.25 37 THR B O 1
ATOM 711 N N . SER B 1 38 ? -7.93 -2.293 3.469 1 98.19 38 SER B N 1
ATOM 712 C CA . SER B 1 38 ? -8.453 -3.59 3.047 1 98.19 38 SER B CA 1
ATOM 713 C C . SER B 1 38 ? -7.719 -4.105 1.812 1 98.19 38 SER B C 1
ATOM 715 O O . SER B 1 38 ? -7.418 -5.297 1.717 1 98.19 38 SER B O 1
ATOM 717 N N . ILE B 1 39 ? -7.418 -3.23 0.881 1 98.56 39 ILE B N 1
ATOM 718 C CA . ILE B 1 39 ? -6.684 -3.613 -0.32 1 98.56 39 ILE B CA 1
ATOM 719 C C . ILE B 1 39 ? -5.312 -4.164 0.066 1 98.56 39 ILE B C 1
ATOM 721 O O . ILE B 1 39 ? -4.91 -5.23 -0.404 1 98.56 39 ILE B O 1
ATOM 725 N N . LEU B 1 40 ? -4.738 -3.457 0.954 1 98.5 40 LEU B N 1
ATOM 726 C CA . LEU B 1 40 ? -3.402 -3.859 1.381 1 98.5 40 LEU B CA 1
ATOM 727 C C . LEU B 1 40 ? -3.451 -5.172 2.154 1 98.5 40 LEU B C 1
ATOM 729 O O . LEU B 1 40 ? -2.588 -6.035 1.978 1 98.5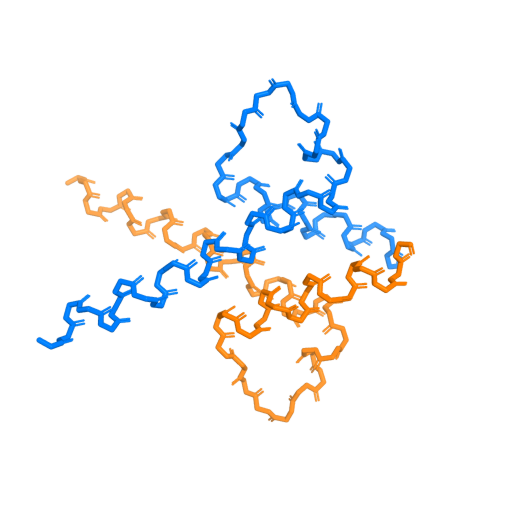 40 LEU B O 1
ATOM 733 N N . ARG B 1 41 ? -4.469 -5.293 2.998 1 98.25 41 ARG B N 1
ATOM 734 C CA . ARG B 1 41 ? -4.66 -6.531 3.746 1 98.25 41 ARG B CA 1
ATOM 735 C C . ARG B 1 41 ? -4.852 -7.715 2.807 1 98.25 41 ARG B C 1
ATOM 737 O O . ARG B 1 41 ? -4.215 -8.758 2.971 1 98.25 41 ARG B O 1
ATOM 744 N N . LEU B 1 42 ? -5.68 -7.543 1.818 1 98 42 LEU B N 1
ATOM 745 C CA . LEU B 1 42 ? -5.996 -8.641 0.908 1 98 42 LEU B CA 1
ATOM 746 C C . LEU B 1 42 ? -4.824 -8.93 -0.023 1 98 42 LEU B C 1
ATOM 748 O O . LEU B 1 42 ? -4.574 -10.086 -0.37 1 98 42 LEU B O 1
ATOM 752 N N . ALA B 1 43 ? -4.098 -7.867 -0.377 1 97.81 43 ALA B N 1
ATOM 753 C CA . ALA B 1 43 ? -2.893 -8.07 -1.176 1 97.81 43 ALA B CA 1
ATOM 754 C C . ALA B 1 43 ? -1.868 -8.914 -0.42 1 97.81 43 ALA B C 1
ATOM 756 O O . ALA B 1 43 ? -1.284 -9.844 -0.981 1 97.81 43 ALA B O 1
ATOM 757 N N . ALA B 1 44 ? -1.691 -8.586 0.854 1 97.69 44 ALA B N 1
ATOM 758 C CA . ALA B 1 44 ? -0.769 -9.352 1.686 1 97.69 44 ALA B CA 1
ATOM 759 C C . ALA B 1 44 ? -1.231 -10.797 1.828 1 97.69 44 ALA B C 1
ATOM 761 O O . ALA B 1 44 ? -0.427 -11.727 1.73 1 97.69 44 ALA B O 1
ATOM 762 N N . SER B 1 45 ? -2.516 -10.953 2.023 1 96.81 45 SER B N 1
ATOM 763 C CA . SER B 1 45 ? -3.078 -12.297 2.143 1 96.81 45 SER B CA 1
ATOM 764 C C . SER B 1 45 ? -2.881 -13.094 0.859 1 96.81 45 SER B C 1
ATOM 766 O O . SER B 1 45 ? -2.535 -14.273 0.903 1 96.81 45 SER B O 1
ATOM 768 N N . TYR B 1 46 ? -3.072 -12.492 -0.256 1 95.44 46 TYR B N 1
ATOM 769 C CA . TYR B 1 46 ? -2.895 -13.125 -1.56 1 95.44 46 TYR B CA 1
ATOM 770 C C . TYR B 1 46 ? -1.46 -13.602 -1.743 1 95.44 46 TYR B C 1
ATOM 772 O O . TYR B 1 46 ? -1.228 -14.734 -2.17 1 95.44 46 TYR B O 1
ATOM 780 N N . LEU B 1 47 ? -0.554 -12.766 -1.386 1 94.06 47 LEU B N 1
ATOM 781 C CA . LEU B 1 47 ? 0.861 -13.078 -1.55 1 94.06 47 LEU B CA 1
ATOM 782 C C . LEU B 1 47 ? 1.276 -14.211 -0.619 1 94.06 47 LEU B C 1
ATOM 784 O O . LEU B 1 47 ? 2.127 -15.031 -0.974 1 94.06 47 LEU B O 1
ATOM 788 N N . ARG B 1 48 ? 0.621 -14.234 0.617 1 92.62 48 ARG B N 1
ATOM 789 C CA . ARG B 1 48 ? 0.915 -15.312 1.554 1 92.62 48 ARG B CA 1
ATOM 790 C C . ARG B 1 48 ? 0.46 -16.656 0.999 1 92.62 48 ARG B C 1
ATOM 792 O O . ARG B 1 48 ? 1.126 -17.672 1.199 1 92.62 48 ARG B O 1
ATOM 799 N N . PHE B 1 49 ? -0.62 -16.578 0.322 1 89.31 49 PHE B N 1
ATOM 800 C CA . PHE B 1 49 ? -1.22 -17.812 -0.177 1 89.31 49 PHE B CA 1
ATOM 801 C C . PHE B 1 49 ? -0.469 -18.312 -1.4 1 89.31 49 PHE B C 1
ATOM 803 O O . PHE B 1 49 ? -0.275 -19.531 -1.558 1 89.31 49 PHE B O 1
ATOM 810 N N . TYR B 1 50 ? -0.186 -17.469 -2.287 1 81.31 50 TYR B N 1
ATOM 811 C CA . TYR B 1 50 ? 0.441 -17.891 -3.537 1 81.31 50 TYR B CA 1
ATOM 812 C C . TYR B 1 50 ? 1.95 -18.031 -3.371 1 81.31 50 TYR B C 1
ATOM 814 O O . TYR B 1 50 ? 2.629 -18.594 -4.23 1 81.31 50 TYR B O 1
ATOM 822 N N . GLN B 1 51 ? 2.523 -17.703 -2.33 1 71.44 51 GLN B N 1
ATOM 823 C CA . GLN B 1 51 ? 3.922 -18.047 -2.102 1 71.44 51 GLN B CA 1
ATOM 824 C C . GLN B 1 51 ? 4.059 -19.484 -1.623 1 71.44 51 GLN B C 1
ATOM 826 O O . GLN B 1 51 ? 3.123 -20.047 -1.054 1 71.44 51 GLN B O 1
#

Foldseek 3Di:
DVVVVVVVVVVVVVVVLVVLLCVQPVNVPDPDHDDSVVSVVSSVVVVVVVD/DVVVVVVVVVVVVVVVLVVLLCVQPVNVPDPDHDDSVVSVVSSVVVVVVVD

Solvent-accessible surface area (backbone atoms only — not comparable to full-atom values): 5784 Å² total; per-residue (Å²): 115,69,64,58,56,50,49,51,52,51,50,50,41,48,49,34,52,53,48,40,33,64,71,32,64,77,52,53,65,39,92,58,91,72,53,72,55,56,44,40,48,51,47,41,51,49,53,62,64,75,94,114,69,62,58,55,50,48,51,52,51,50,51,41,49,50,34,52,52,49,40,32,64,70,31,63,75,52,55,65,38,92,57,89,71,53,72,54,56,44,39,47,50,48,41,51,50,52,61,65,76,94

pLDDT: mean 95.3, std 5.83, range [69.31, 98.56]